Protein AF-A0A1L7AMQ3-F1 (afdb_monomer_lite)

pLDDT: mean 89.78, std 8.27, range [56.62, 97.81]

Secondary structure (DSSP, 8-state):
-HHHHHHHHHHHHHHHT--B-HHHHHHHHHHHTTB-TTT-PBP-----TT-SS-TTSEEEEESSTTS-B-TTSEEEEEHHHHHHHTTTHHHHHHHHHHHHHHHHH---

Structure (mmCIF, N/CA/C/O backbone):
data_AF-A0A1L7AMQ3-F1
#
_entry.id   AF-A0A1L7AMQ3-F1
#
loop_
_atom_site.group_PDB
_atom_site.id
_atom_site.type_symbol
_atom_site.label_atom_id
_atom_site.label_alt_id
_atom_site.label_comp_id
_atom_site.label_asym_id
_atom_site.label_entity_id
_atom_site.label_seq_id
_atom_site.pdbx_PDB_ins_code
_atom_site.Cartn_x
_atom_site.Cartn_y
_atom_site.Cartn_z
_atom_site.occupancy
_atom_site.B_iso_or_equiv
_atom_site.auth_seq_id
_atom_site.auth_comp_id
_atom_site.auth_asym_id
_atom_site.auth_atom_id
_atom_site.pdbx_PDB_model_num
ATOM 1 N N . MET A 1 1 ? 8.978 -7.876 10.284 1.00 59.41 1 MET A N 1
ATOM 2 C CA . MET A 1 1 ? 8.569 -6.933 9.217 1.00 59.41 1 MET A CA 1
ATOM 3 C C . MET A 1 1 ? 7.149 -6.396 9.375 1.00 59.41 1 MET A C 1
ATOM 5 O O . MET A 1 1 ? 6.974 -5.202 9.182 1.00 59.41 1 MET A O 1
ATOM 9 N N . MET A 1 2 ? 6.157 -7.201 9.774 1.00 58.91 2 MET A N 1
ATOM 10 C CA . MET A 1 2 ? 4.771 -6.720 9.901 1.00 58.91 2 MET A CA 1
ATOM 11 C C . MET A 1 2 ? 4.540 -5.728 11.058 1.00 58.91 2 MET A C 1
ATOM 13 O O . MET A 1 2 ? 3.878 -4.713 10.876 1.00 58.91 2 MET A O 1
ATOM 17 N N . GLY A 1 3 ? 5.185 -5.933 12.214 1.00 72.50 3 GLY A N 1
ATOM 18 C CA . GLY A 1 3 ? 5.062 -5.014 13.359 1.00 72.50 3 GLY A CA 1
ATOM 19 C C . GLY A 1 3 ? 5.527 -3.575 13.079 1.00 72.50 3 GLY A C 1
ATOM 20 O O . GLY A 1 3 ? 4.994 -2.630 13.652 1.00 72.50 3 GLY A O 1
ATOM 21 N N . ALA A 1 4 ? 6.467 -3.376 12.147 1.00 76.44 4 ALA A N 1
ATOM 22 C CA . ALA A 1 4 ? 6.909 -2.037 11.749 1.00 76.44 4 ALA A CA 1
ATOM 23 C C . ALA A 1 4 ? 5.843 -1.293 10.921 1.00 76.44 4 ALA A C 1
ATOM 25 O O . ALA A 1 4 ? 5.675 -0.084 11.079 1.00 76.44 4 ALA A O 1
ATOM 26 N N . ALA A 1 5 ? 5.102 -2.016 10.073 1.00 75.75 5 ALA A N 1
ATOM 27 C CA . ALA A 1 5 ? 3.995 -1.471 9.291 1.00 75.75 5 ALA A CA 1
ATOM 28 C C . ALA A 1 5 ? 2.866 -0.971 10.204 1.00 75.75 5 ALA A C 1
ATOM 30 O O . ALA A 1 5 ? 2.395 0.158 10.047 1.00 75.75 5 ALA A O 1
ATOM 31 N N . LEU A 1 6 ? 2.502 -1.792 11.195 1.00 80.94 6 LEU A N 1
ATOM 32 C CA . LEU A 1 6 ? 1.521 -1.464 12.226 1.00 80.94 6 LEU A CA 1
ATOM 33 C C . LEU A 1 6 ? 1.949 -0.231 13.034 1.00 80.94 6 LEU A C 1
ATOM 35 O O . LEU A 1 6 ? 1.186 0.724 13.157 1.00 80.94 6 LEU A O 1
ATOM 39 N N . PHE A 1 7 ? 3.190 -0.208 13.526 1.00 84.25 7 PHE A N 1
ATOM 40 C CA . PHE A 1 7 ? 3.706 0.917 14.307 1.00 84.25 7 PHE A CA 1
ATOM 41 C C . PHE A 1 7 ? 3.706 2.232 13.515 1.00 84.25 7 PHE A C 1
ATOM 43 O O . PHE A 1 7 ? 3.310 3.278 14.031 1.00 84.25 7 PHE A O 1
ATOM 50 N N . ALA A 1 8 ? 4.097 2.191 12.238 1.00 84.94 8 ALA A N 1
ATOM 51 C CA . ALA A 1 8 ? 4.072 3.369 11.380 1.00 84.94 8 ALA A CA 1
ATOM 52 C C . ALA A 1 8 ? 2.639 3.875 11.132 1.00 84.94 8 ALA A C 1
ATOM 54 O O . ALA A 1 8 ? 2.419 5.088 11.103 1.00 84.94 8 ALA A O 1
ATOM 55 N N . ALA A 1 9 ? 1.668 2.972 10.967 1.00 83.12 9 ALA A N 1
ATOM 56 C CA . ALA A 1 9 ? 0.255 3.321 10.841 1.00 83.12 9 ALA A CA 1
ATOM 57 C C . ALA A 1 9 ? -0.290 3.948 12.135 1.00 83.12 9 ALA A C 1
ATOM 59 O O . ALA A 1 9 ? -0.883 5.026 12.083 1.00 83.12 9 ALA A O 1
ATOM 60 N N . TYR A 1 10 ? 0.029 3.360 13.290 1.00 85.69 10 TYR A N 1
ATOM 61 C CA . TYR A 1 10 ? -0.329 3.886 14.609 1.00 85.69 10 TYR A CA 1
ATOM 62 C C . TYR A 1 10 ? 0.198 5.312 14.817 1.00 85.69 10 TYR A C 1
ATOM 64 O O . TYR A 1 10 ? -0.554 6.227 15.146 1.00 85.69 10 TYR A O 1
ATOM 72 N N . GLN A 1 11 ? 1.482 5.552 14.529 1.00 88.44 11 GLN A N 1
ATOM 73 C CA . GLN A 1 11 ? 2.072 6.891 14.624 1.00 88.44 11 GLN A CA 1
ATOM 74 C C . GLN A 1 11 ? 1.414 7.916 13.687 1.00 88.44 11 GLN A C 1
ATOM 76 O O . GLN A 1 11 ? 1.438 9.118 13.963 1.00 88.44 11 GLN A O 1
ATOM 81 N N . ARG A 1 12 ? 0.886 7.485 12.534 1.00 87.12 12 ARG A N 1
ATOM 82 C CA . ARG A 1 12 ? 0.135 8.367 11.627 1.00 87.12 12 ARG A CA 1
ATOM 83 C C . ARG A 1 12 ? -1.245 8.686 12.195 1.00 87.12 12 ARG A C 1
ATOM 85 O O . ARG A 1 12 ? -1.619 9.854 12.159 1.00 87.12 12 ARG A O 1
ATOM 92 N N . ALA A 1 13 ? -1.942 7.692 12.740 1.00 86.25 13 ALA A N 1
ATOM 93 C CA . ALA A 1 13 ? -3.247 7.876 13.366 1.00 86.25 13 ALA A CA 1
ATOM 94 C C . ALA A 1 13 ? -3.169 8.836 14.562 1.00 86.25 13 ALA A C 1
ATOM 96 O O . ALA A 1 13 ? -3.864 9.849 14.578 1.00 86.25 13 ALA A O 1
ATOM 97 N N . VAL A 1 14 ? -2.219 8.615 15.482 1.00 86.88 14 VAL A N 1
ATOM 98 C CA . VAL A 1 14 ? -1.992 9.490 16.649 1.00 86.88 14 VAL A CA 1
ATOM 99 C C . VAL A 1 14 ? -1.717 10.935 16.232 1.00 86.88 14 VAL A C 1
ATOM 101 O O . VAL A 1 14 ? -2.288 11.858 16.802 1.00 86.88 14 VAL A O 1
ATOM 104 N N . ARG A 1 15 ? -0.880 11.156 15.209 1.00 88.75 15 ARG A N 1
ATOM 105 C CA . ARG A 1 15 ? -0.575 12.512 14.716 1.00 88.75 15 ARG A CA 1
ATOM 106 C C . ARG A 1 15 ? -1.783 13.240 14.127 1.00 88.75 15 ARG A C 1
ATOM 108 O O . ARG A 1 15 ? -1.768 14.465 14.088 1.00 88.75 15 ARG A O 1
ATOM 115 N N . ARG A 1 16 ? -2.779 12.506 13.630 1.00 85.62 16 ARG A N 1
ATOM 116 C CA . ARG A 1 16 ? -3.989 13.057 13.000 1.00 85.62 16 ARG A CA 1
ATOM 117 C C . ARG A 1 16 ? -5.196 13.089 13.935 1.00 85.62 16 ARG A C 1
ATOM 119 O O . ARG A 1 16 ? -6.183 13.728 13.602 1.00 85.62 16 ARG A O 1
ATOM 126 N N . GLY A 1 17 ? -5.104 12.438 15.095 1.00 84.44 17 GLY A N 1
ATOM 127 C CA . GLY A 1 17 ? -6.246 12.232 15.983 1.00 84.44 17 GLY A CA 1
ATOM 128 C C . GLY A 1 17 ? -7.264 11.234 15.424 1.00 84.44 17 GLY A C 1
ATOM 129 O O . GLY A 1 17 ? -8.424 11.268 15.825 1.00 84.44 17 GLY A O 1
ATOM 130 N N . ASP A 1 18 ? -6.848 10.364 14.498 1.00 84.38 18 ASP A N 1
ATOM 131 C CA . ASP A 1 18 ? -7.725 9.346 13.921 1.00 84.38 18 ASP A CA 1
ATOM 132 C C . ASP A 1 18 ? -7.913 8.178 14.906 1.00 84.38 18 ASP A C 1
ATOM 134 O O . ASP A 1 18 ? -6.948 7.781 15.573 1.00 84.38 18 ASP A O 1
ATOM 138 N N . PRO A 1 19 ? -9.107 7.556 14.957 1.00 81.69 19 PRO A N 1
ATOM 139 C CA . PRO A 1 19 ? -9.282 6.261 15.600 1.00 81.69 19 PRO A CA 1
ATOM 140 C C . PRO A 1 19 ? -8.323 5.229 15.000 1.00 81.69 19 PRO A C 1
ATOM 142 O O . PRO A 1 19 ? -8.055 5.248 13.796 1.00 81.69 19 PRO A O 1
ATOM 145 N N . PHE A 1 20 ? -7.822 4.331 15.844 1.00 82.62 20 PHE A N 1
ATOM 146 C CA . PHE A 1 20 ? -6.926 3.257 15.437 1.00 82.62 20 PHE A 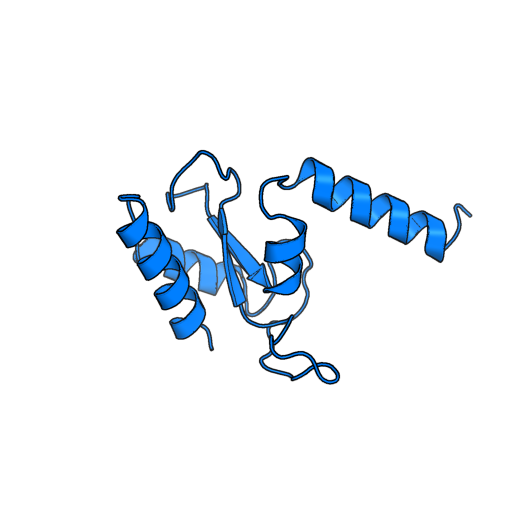CA 1
ATOM 147 C C . PHE A 1 20 ? -7.303 1.970 16.163 1.00 82.62 20 PHE A C 1
ATOM 149 O O . PHE A 1 20 ? -7.170 1.884 17.383 1.00 82.62 20 PHE A O 1
ATOM 156 N N . ASP A 1 21 ? -7.786 0.994 15.404 1.00 80.25 21 ASP A N 1
ATOM 157 C CA . ASP A 1 21 ? -8.193 -0.313 15.910 1.00 80.25 21 ASP A CA 1
ATOM 158 C C . ASP A 1 21 ? -7.088 -1.342 15.633 1.00 80.25 21 ASP A C 1
ATOM 160 O O . ASP A 1 21 ? -6.706 -1.557 14.481 1.00 80.25 21 ASP A O 1
ATOM 164 N N . LEU A 1 22 ? -6.544 -1.942 16.693 1.00 76.19 22 LEU A N 1
ATOM 165 C CA . LEU A 1 22 ? -5.483 -2.943 16.584 1.00 76.19 22 LEU A CA 1
ATOM 166 C C . LEU A 1 22 ? -6.009 -4.289 16.071 1.00 76.19 22 LEU A C 1
ATOM 168 O O . LEU A 1 22 ? -5.327 -4.923 15.267 1.00 76.19 22 LEU A O 1
ATOM 172 N N . GLU A 1 23 ? -7.214 -4.697 16.478 1.00 81.75 23 GLU A N 1
ATOM 173 C CA . GLU A 1 23 ? -7.788 -5.999 16.109 1.00 81.75 23 GLU A CA 1
ATOM 174 C C . GL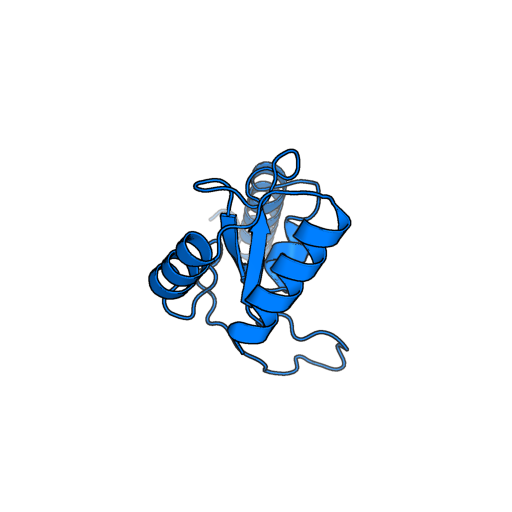U A 1 23 ? -8.078 -6.060 14.606 1.00 81.75 23 GLU A C 1
ATOM 176 O O . GLU A 1 23 ? -7.803 -7.059 13.939 1.00 81.75 23 GLU A O 1
ATOM 181 N N . GLU A 1 24 ? -8.564 -4.952 14.043 1.00 82.81 24 GLU A N 1
ATOM 182 C CA . GLU A 1 24 ? -8.806 -4.842 12.605 1.00 82.81 24 GLU A CA 1
ATOM 183 C C . GLU A 1 24 ? -7.501 -4.960 11.798 1.00 82.81 24 GLU A C 1
ATOM 185 O O . GLU A 1 24 ? -7.514 -5.507 10.696 1.00 82.81 24 GLU A O 1
ATOM 190 N N . ILE A 1 25 ? -6.363 -4.490 12.326 1.00 81.56 25 ILE A N 1
ATOM 191 C CA . ILE A 1 25 ? -5.078 -4.589 11.617 1.00 81.56 25 ILE A CA 1
ATOM 192 C C . ILE A 1 25 ? -4.513 -6.005 11.665 1.00 81.56 25 ILE A C 1
ATOM 194 O O . ILE A 1 25 ? -3.976 -6.457 10.653 1.00 81.56 25 ILE A O 1
ATOM 198 N N . ASP A 1 26 ? -4.654 -6.729 12.771 1.00 84.69 26 ASP A N 1
ATOM 199 C CA . ASP A 1 26 ? -4.233 -8.133 12.823 1.00 84.69 26 ASP A CA 1
ATOM 200 C C . ASP A 1 26 ? -5.039 -8.979 11.824 1.00 84.69 26 ASP A C 1
ATOM 202 O O . ASP A 1 26 ? -4.458 -9.701 11.009 1.00 84.69 26 ASP A O 1
ATOM 206 N N . ALA A 1 27 ? -6.359 -8.774 11.759 1.00 88.44 27 ALA A N 1
ATOM 207 C CA . ALA A 1 27 ? -7.204 -9.398 10.740 1.00 88.44 27 ALA A CA 1
ATOM 208 C C . ALA A 1 27 ? -6.783 -9.008 9.307 1.00 88.44 27 ALA A C 1
ATOM 210 O O . ALA A 1 27 ? -6.815 -9.826 8.382 1.00 88.44 27 ALA A O 1
ATOM 211 N N . LEU A 1 28 ? -6.355 -7.757 9.105 1.00 89.75 28 LEU A N 1
ATOM 212 C CA . LEU A 1 28 ? -5.836 -7.265 7.828 1.00 89.75 28 LEU A CA 1
ATOM 213 C C . LEU A 1 28 ? -4.562 -8.003 7.403 1.00 89.75 28 LEU A C 1
ATOM 215 O O . LEU A 1 28 ? -4.404 -8.347 6.231 1.00 89.75 28 LEU A O 1
ATOM 219 N N . VAL A 1 29 ? -3.655 -8.209 8.358 1.00 89.88 29 VAL A N 1
ATOM 220 C CA . VAL A 1 29 ? -2.376 -8.897 8.180 1.00 89.88 29 VAL A CA 1
ATOM 221 C C . VAL A 1 29 ? -2.602 -10.355 7.812 1.00 89.88 29 VAL A C 1
ATOM 223 O O . VAL A 1 29 ? -1.997 -10.827 6.848 1.00 89.88 29 VAL A O 1
ATOM 226 N N . GLU A 1 30 ? -3.490 -11.043 8.529 1.00 91.50 30 GLU A N 1
ATOM 227 C CA . GLU A 1 30 ? -3.867 -12.426 8.231 1.00 91.50 30 GLU A CA 1
ATOM 228 C C . GLU A 1 30 ? -4.476 -12.538 6.833 1.00 91.50 30 GLU A C 1
ATOM 230 O O . GLU A 1 30 ? -4.019 -13.332 6.012 1.00 91.50 30 GLU A O 1
ATOM 235 N N . LYS A 1 31 ? -5.444 -11.670 6.510 1.00 92.94 31 LYS A N 1
ATOM 236 C CA . LYS A 1 31 ? -6.094 -11.641 5.192 1.00 92.94 31 LYS A CA 1
ATOM 237 C C . LYS A 1 31 ? -5.116 -11.364 4.049 1.00 92.94 31 LYS A C 1
ATOM 239 O O . LYS A 1 31 ? -5.365 -11.774 2.917 1.00 92.94 31 LYS A O 1
ATOM 244 N N . ALA A 1 32 ? -4.055 -10.604 4.300 1.00 94.75 32 ALA A N 1
ATOM 245 C CA . ALA A 1 32 ? -3.067 -10.278 3.282 1.00 94.75 32 ALA A CA 1
ATOM 246 C C . ALA A 1 32 ? -2.173 -11.470 2.907 1.00 94.75 32 ALA A C 1
ATOM 248 O O . ALA A 1 32 ? -1.591 -11.442 1.827 1.00 94.75 32 ALA A O 1
ATOM 249 N N . ASP A 1 33 ? -2.043 -12.484 3.772 1.00 95.81 33 ASP A N 1
ATOM 250 C CA . ASP A 1 33 ? -1.258 -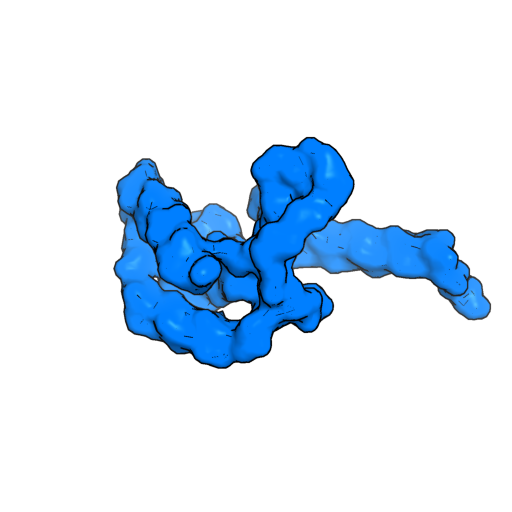13.706 3.530 1.00 95.81 33 ASP A CA 1
ATOM 251 C C . ASP A 1 33 ? 0.137 -13.424 2.933 1.00 95.81 33 ASP A C 1
ATOM 253 O O . ASP A 1 33 ? 0.562 -13.948 1.901 1.00 95.81 33 ASP A O 1
ATOM 257 N N . GLY A 1 34 ? 0.840 -12.462 3.539 1.00 95.62 34 GLY A N 1
ATOM 258 C CA . GLY A 1 34 ? 2.180 -12.070 3.101 1.00 95.62 34 GLY A CA 1
ATOM 259 C C . GLY A 1 34 ? 2.242 -11.365 1.738 1.00 95.62 34 GLY A C 1
ATOM 260 O O . GLY A 1 34 ? 3.337 -11.224 1.188 1.00 95.62 34 GLY A O 1
ATOM 261 N N . ARG A 1 35 ? 1.116 -10.904 1.184 1.00 97.81 35 ARG A N 1
ATOM 262 C CA . ARG A 1 35 ? 1.026 -10.269 -0.138 1.00 97.81 35 ARG A CA 1
ATOM 263 C C . ARG A 1 35 ? 0.307 -8.929 -0.097 1.00 97.81 35 ARG A C 1
ATOM 265 O O . ARG A 1 35 ? -0.628 -8.695 0.661 1.00 97.81 35 ARG A O 1
ATOM 272 N N . CYS A 1 36 ? 0.732 -8.036 -0.981 1.00 97.62 36 CYS A N 1
ATOM 273 C CA . CYS A 1 36 ? 0.083 -6.757 -1.201 1.00 97.62 36 CYS A CA 1
ATOM 274 C C . CYS A 1 36 ? -1.354 -6.967 -1.699 1.00 97.62 36 CYS A C 1
ATOM 276 O O . CYS A 1 36 ? -1.555 -7.545 -2.763 1.00 97.62 36 CYS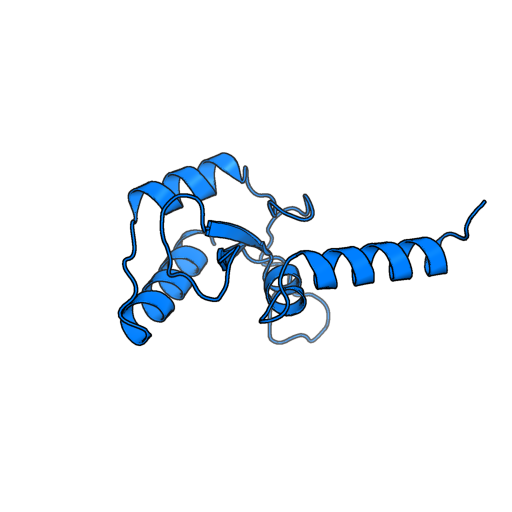 A O 1
ATOM 278 N N . GLN A 1 37 ? -2.346 -6.441 -0.979 1.00 96.81 37 GLN A N 1
ATOM 279 C CA . GLN A 1 37 ? -3.761 -6.695 -1.276 1.00 96.81 37 GLN A CA 1
ATOM 280 C C . GLN A 1 37 ? -4.256 -6.066 -2.588 1.00 96.81 37 GLN A C 1
ATOM 282 O O . GLN A 1 37 ? -5.283 -6.497 -3.099 1.00 96.81 37 GLN A O 1
ATOM 287 N N . ILE A 1 38 ? -3.542 -5.076 -3.143 1.00 96.50 38 ILE A N 1
ATOM 288 C CA . ILE A 1 38 ? -3.898 -4.461 -4.433 1.00 96.50 38 ILE A CA 1
ATOM 289 C C . ILE A 1 38 ? -3.139 -5.077 -5.620 1.00 96.50 38 ILE A C 1
ATOM 291 O O . ILE A 1 38 ? -3.697 -5.187 -6.702 1.00 96.50 38 ILE A O 1
ATOM 295 N N . THR A 1 39 ? -1.889 -5.524 -5.440 1.00 97.06 39 THR A N 1
ATOM 296 C CA . THR A 1 39 ? -1.053 -6.021 -6.558 1.00 97.06 39 THR A CA 1
ATOM 297 C C . THR A 1 39 ? -0.775 -7.525 -6.537 1.00 97.06 39 THR A C 1
ATOM 299 O O . THR A 1 39 ? -0.289 -8.068 -7.524 1.00 97.06 39 THR A O 1
ATOM 302 N N . GLY A 1 40 ? -0.995 -8.207 -5.411 1.00 97.62 40 GLY A N 1
ATOM 303 C CA . GLY A 1 40 ? -0.607 -9.607 -5.196 1.00 97.62 40 GLY A CA 1
ATOM 304 C C . GLY A 1 40 ? 0.899 -9.846 -4.998 1.00 97.62 40 GLY A C 1
ATOM 305 O O . GLY A 1 40 ? 1.312 -10.988 -4.757 1.00 97.62 40 GLY A O 1
ATOM 306 N N . ILE A 1 41 ? 1.729 -8.797 -5.073 1.00 97.56 41 ILE A N 1
ATOM 307 C CA . ILE A 1 41 ? 3.187 -8.885 -4.904 1.00 97.56 41 ILE A CA 1
ATOM 308 C C . ILE A 1 41 ? 3.519 -9.356 -3.477 1.00 97.56 41 ILE A C 1
ATOM 310 O O . ILE A 1 41 ? 3.002 -8.766 -2.523 1.00 97.56 41 ILE A O 1
ATOM 314 N N . PRO A 1 42 ? 4.383 -10.376 -3.300 1.00 97.75 42 PRO A N 1
ATOM 315 C CA . PRO A 1 42 ? 4.855 -10.789 -1.983 1.00 97.75 42 PRO A CA 1
ATOM 316 C C . PRO A 1 42 ? 5.567 -9.657 -1.249 1.00 97.75 42 PRO A C 1
ATOM 318 O O . PRO A 1 42 ? 6.386 -8.940 -1.829 1.00 97.75 42 PRO A O 1
ATOM 321 N N . PHE A 1 43 ? 5.299 -9.526 0.044 1.00 96.81 43 PHE A N 1
ATOM 322 C CA . PHE A 1 43 ? 6.050 -8.602 0.876 1.00 96.81 43 PHE A CA 1
ATOM 323 C C . PHE A 1 43 ? 7.498 -9.059 1.035 1.00 96.81 43 PHE A C 1
ATOM 325 O O . PHE A 1 43 ? 7.791 -10.247 1.168 1.00 96.81 43 PHE A O 1
ATOM 332 N N . SER A 1 44 ? 8.414 -8.096 1.047 1.00 94.44 44 SER A N 1
ATOM 333 C CA . SER A 1 44 ? 9.843 -8.351 1.198 1.00 94.44 44 SER A CA 1
ATOM 334 C C . SER A 1 44 ? 10.559 -7.116 1.740 1.00 94.44 44 SER A C 1
ATOM 336 O O . SER A 1 44 ? 10.219 -5.985 1.396 1.00 94.44 44 SER A O 1
ATOM 338 N N . ASP A 1 45 ? 11.588 -7.323 2.557 1.00 93.19 45 ASP A N 1
ATOM 339 C CA . ASP A 1 45 ? 12.560 -6.292 2.910 1.00 93.19 45 ASP A CA 1
ATOM 340 C C . ASP A 1 45 ? 13.698 -6.213 1.892 1.00 93.19 45 ASP A C 1
ATOM 342 O O . ASP A 1 45 ? 14.643 -5.474 2.129 1.00 93.19 45 ASP A O 1
ATOM 346 N N . ALA A 1 46 ? 13.659 -6.900 0.753 1.00 92.81 46 ALA A N 1
ATOM 347 C CA . ALA A 1 46 ? 14.731 -6.797 -0.229 1.00 92.81 46 ALA A CA 1
ATOM 348 C C . ALA A 1 46 ? 15.021 -5.330 -0.604 1.00 92.81 46 ALA A C 1
ATOM 350 O O . ALA A 1 46 ? 14.120 -4.535 -0.899 1.00 92.81 46 ALA A O 1
ATOM 351 N N . VAL A 1 47 ? 16.306 -4.974 -0.579 1.00 92.62 47 VAL A N 1
ATOM 352 C CA . VAL A 1 47 ? 16.786 -3.701 -1.119 1.00 92.62 47 VAL A CA 1
ATOM 353 C C . VAL A 1 47 ? 16.748 -3.809 -2.640 1.00 92.62 47 VAL A C 1
ATOM 355 O O . VAL A 1 47 ? 17.199 -4.804 -3.205 1.00 92.62 47 VAL A O 1
ATOM 358 N N . VAL A 1 48 ? 16.189 -2.798 -3.301 1.00 92.94 48 VAL A N 1
ATOM 359 C CA . VAL A 1 48 ? 16.115 -2.730 -4.763 1.00 92.94 48 VAL A CA 1
ATOM 360 C C . VAL A 1 48 ? 16.987 -1.573 -5.228 1.00 92.94 48 VAL A C 1
ATOM 362 O O . VAL A 1 48 ? 16.715 -0.422 -4.891 1.00 92.94 48 VAL A O 1
ATOM 365 N N . GLY A 1 49 ? 18.037 -1.883 -5.992 1.00 91.38 49 GLY A N 1
ATOM 366 C CA . GLY A 1 49 ? 19.018 -0.894 -6.443 1.00 91.38 49 GLY A CA 1
ATOM 367 C C . GLY A 1 49 ? 19.649 -0.122 -5.279 1.00 91.38 49 GLY A C 1
ATOM 368 O O . GLY A 1 49 ? 19.858 -0.664 -4.197 1.00 91.38 49 GLY A O 1
ATOM 369 N N . GLU A 1 50 ? 19.916 1.164 -5.498 1.00 91.25 50 GLU A N 1
ATOM 370 C CA . GLU A 1 50 ? 20.470 2.082 -4.489 1.00 91.25 50 GLU A CA 1
ATOM 371 C C . GLU A 1 50 ? 19.373 2.854 -3.724 1.00 91.25 50 GLU A C 1
ATOM 373 O O . GLU A 1 50 ? 19.617 3.899 -3.116 1.00 91.25 50 GLU A O 1
ATOM 378 N N . CYS A 1 51 ? 18.125 2.372 -3.756 1.00 86.12 51 CYS A N 1
ATOM 379 C CA . CYS A 1 51 ? 17.007 3.063 -3.127 1.00 86.12 51 CYS A CA 1
ATOM 380 C C . CYS A 1 51 ? 17.105 3.027 -1.594 1.00 86.12 51 CYS A C 1
ATOM 382 O O . CYS A 1 51 ? 17.265 1.976 -0.973 1.00 86.12 51 CYS A O 1
ATOM 384 N N . ARG A 1 52 ? 16.914 4.194 -0.961 1.00 86.44 52 ARG A N 1
ATOM 385 C CA . ARG A 1 52 ? 16.866 4.325 0.509 1.00 86.44 52 ARG A CA 1
ATOM 386 C C . ARG A 1 52 ? 15.651 3.634 1.132 1.00 86.44 52 ARG A C 1
ATOM 388 O O . ARG A 1 52 ? 15.673 3.307 2.316 1.00 86.44 52 ARG A O 1
ATOM 395 N N . THR A 1 53 ? 14.583 3.460 0.360 1.00 89.44 53 THR A N 1
ATOM 396 C CA . THR A 1 53 ? 13.344 2.806 0.782 1.00 89.44 53 THR A CA 1
ATOM 397 C C . THR A 1 53 ? 13.239 1.423 0.150 1.00 89.44 53 THR A C 1
ATOM 399 O O . THR A 1 53 ? 13.640 1.206 -0.992 1.00 89.44 53 THR A O 1
ATOM 402 N N . ARG A 1 54 ? 12.684 0.471 0.905 1.00 94.19 54 ARG A N 1
ATOM 403 C CA . ARG A 1 54 ? 12.428 -0.895 0.435 1.00 94.19 54 ARG A CA 1
ATOM 404 C C . ARG A 1 54 ? 11.022 -0.914 -0.178 1.00 94.19 54 ARG A C 1
ATOM 406 O O . ARG A 1 54 ? 10.068 -0.673 0.557 1.00 94.19 54 ARG A O 1
ATOM 413 N N . PRO A 1 55 ? 10.851 -1.135 -1.491 1.00 96.31 55 PRO A N 1
ATOM 414 C CA . PRO A 1 55 ? 9.555 -0.942 -2.152 1.00 96.31 55 PRO A CA 1
ATOM 415 C C . PRO A 1 55 ? 8.507 -1.991 -1.762 1.00 96.31 55 PRO A C 1
ATOM 417 O O . PRO A 1 55 ? 7.310 -1.715 -1.817 1.00 96.31 55 PRO A O 1
ATOM 420 N N . TRP A 1 56 ? 8.951 -3.179 -1.348 1.00 96.50 56 TRP A N 1
ATOM 421 C CA . TRP A 1 56 ? 8.089 -4.336 -1.104 1.00 96.50 56 TRP A CA 1
ATOM 422 C C . TRP A 1 56 ? 7.722 -4.544 0.367 1.00 96.50 56 TRP A C 1
ATOM 424 O O . TRP A 1 56 ? 7.036 -5.511 0.687 1.00 96.50 56 TRP A O 1
ATOM 434 N N . VAL A 1 57 ? 8.143 -3.657 1.273 1.00 95.25 57 VAL A N 1
ATOM 435 C CA . VAL A 1 57 ? 7.766 -3.781 2.688 1.00 95.25 57 VAL A CA 1
ATOM 436 C C . VAL A 1 57 ? 6.274 -3.495 2.864 1.00 95.25 57 VAL A C 1
ATOM 438 O O . VAL A 1 57 ? 5.738 -2.638 2.153 1.00 95.25 57 VAL A O 1
ATOM 441 N N . PRO A 1 58 ? 5.597 -4.183 3.797 1.00 95.75 58 PRO A N 1
ATOM 442 C CA . PRO A 1 58 ? 4.185 -3.948 4.056 1.00 95.75 58 PRO A CA 1
ATOM 443 C C .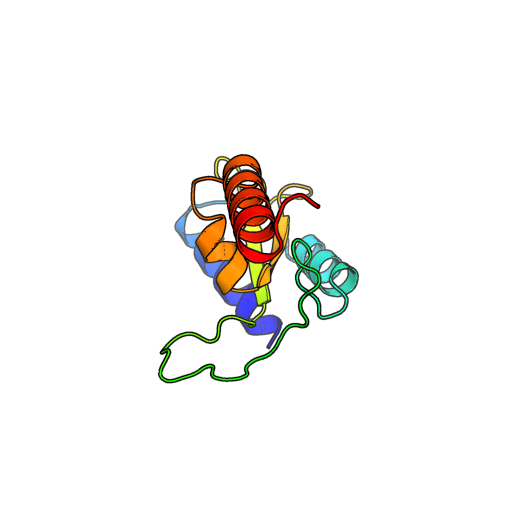 PRO A 1 58 ? 3.959 -2.568 4.688 1.00 95.75 58 PRO A C 1
ATOM 445 O O . PRO A 1 58 ? 4.775 -2.079 5.470 1.00 95.75 58 PRO A O 1
ATOM 448 N N . THR A 1 59 ? 2.824 -1.950 4.375 1.00 94.75 59 THR A N 1
ATOM 449 C CA . THR A 1 59 ? 2.305 -0.733 5.009 1.00 94.75 59 THR A CA 1
ATOM 450 C C . THR A 1 59 ? 0.779 -0.744 4.985 1.00 94.75 59 THR A C 1
ATOM 452 O O . THR A 1 59 ? 0.170 -1.286 4.064 1.00 94.75 59 THR A O 1
ATOM 455 N N . VAL A 1 60 ? 0.160 -0.128 5.993 1.00 93.44 60 VAL A N 1
ATOM 456 C CA . VAL A 1 60 ? -1.289 0.103 6.016 1.00 93.44 60 VAL A CA 1
ATOM 457 C C . VAL A 1 60 ? -1.610 1.347 5.193 1.00 93.44 60 VAL A C 1
ATOM 459 O O . VAL A 1 60 ? -1.112 2.438 5.501 1.00 93.44 60 VAL A O 1
ATOM 462 N N . ASP A 1 61 ? -2.434 1.147 4.173 1.00 93.62 61 ASP A N 1
ATOM 463 C CA . ASP A 1 61 ? -3.036 2.161 3.311 1.00 93.62 61 ASP A CA 1
ATOM 464 C C . ASP A 1 61 ? -4.494 2.413 3.723 1.00 93.62 61 ASP A C 1
ATOM 466 O O . ASP A 1 61 ? -5.167 1.514 4.241 1.00 9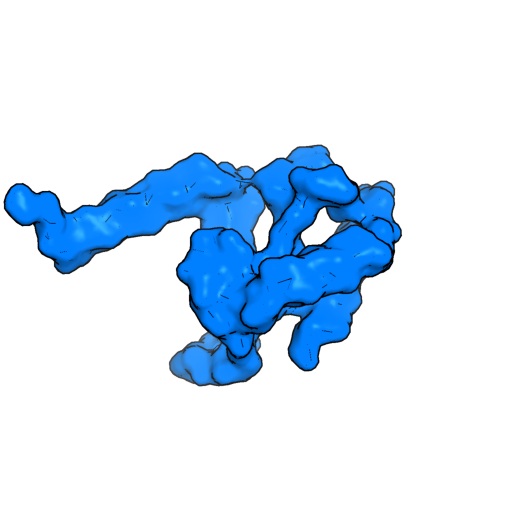3.62 61 ASP A O 1
ATOM 470 N N . ARG A 1 62 ? -4.973 3.640 3.493 1.00 91.44 62 ARG A N 1
ATOM 471 C CA . ARG A 1 62 ? -6.370 4.029 3.713 1.00 91.44 62 ARG A CA 1
ATOM 472 C C . ARG A 1 62 ? -7.060 4.094 2.358 1.00 91.44 62 ARG A C 1
ATOM 474 O O . ARG A 1 62 ? -6.673 4.916 1.539 1.00 91.44 62 ARG A O 1
ATOM 481 N N . ILE A 1 63 ? -8.082 3.265 2.156 1.00 92.38 63 ILE A N 1
ATOM 482 C CA . ILE A 1 63 ? -8.802 3.163 0.873 1.00 92.38 63 ILE A CA 1
ATOM 483 C C . ILE A 1 63 ? -9.374 4.530 0.474 1.00 92.38 63 ILE A C 1
ATOM 485 O O . ILE A 1 63 ? -9.223 4.976 -0.657 1.00 92.38 63 ILE A O 1
ATOM 489 N N . ASP A 1 64 ? -9.992 5.212 1.434 1.00 88.88 64 ASP A N 1
ATOM 490 C CA . ASP A 1 64 ? -10.413 6.600 1.332 1.00 88.88 64 ASP A CA 1
ATOM 491 C C . ASP A 1 64 ? -9.528 7.452 2.248 1.00 88.88 64 ASP A C 1
ATOM 493 O O . ASP A 1 64 ? -9.595 7.372 3.483 1.00 88.88 64 ASP A O 1
ATOM 497 N N . ALA A 1 65 ? -8.683 8.280 1.633 1.00 86.12 65 ALA A N 1
ATOM 498 C CA . ALA A 1 65 ? -7.739 9.141 2.334 1.00 86.12 65 ALA A CA 1
ATOM 499 C C . ALA A 1 65 ? -8.415 10.230 3.190 1.00 86.12 65 ALA A C 1
ATOM 501 O O . ALA A 1 65 ? -7.754 10.767 4.091 1.00 86.12 65 ALA A O 1
ATOM 502 N N . THR A 1 66 ? -9.699 10.532 2.941 1.00 85.94 66 THR A N 1
ATOM 503 C CA . THR A 1 66 ? -10.508 11.483 3.725 1.00 85.94 66 THR A CA 1
ATOM 504 C C . THR A 1 66 ? -11.014 10.887 5.041 1.00 85.94 66 THR A C 1
ATOM 506 O O . THR A 1 66 ? -11.436 11.622 5.932 1.00 85.94 66 THR A O 1
ATOM 509 N N . LYS A 1 67 ? -10.929 9.560 5.196 1.00 86.38 67 LYS A N 1
ATOM 510 C CA . LYS A 1 67 ? -11.318 8.822 6.402 1.00 86.38 67 LYS A CA 1
ATOM 511 C C . LYS A 1 67 ? -10.087 8.381 7.207 1.00 86.38 67 LYS A C 1
ATOM 513 O O . LYS A 1 67 ? -8.961 8.340 6.704 1.00 86.38 67 LYS A O 1
ATOM 518 N N . GLY A 1 68 ? -10.302 8.053 8.479 1.00 84.56 68 GLY A N 1
ATOM 519 C CA . GLY A 1 68 ? -9.266 7.543 9.385 1.00 84.56 68 GLY A CA 1
ATOM 520 C C . GLY A 1 68 ? -8.934 6.057 9.178 1.00 84.56 68 GLY A C 1
ATOM 521 O O . GLY A 1 68 ? -9.382 5.422 8.219 1.00 84.56 68 GLY A O 1
ATOM 522 N N . TYR A 1 69 ? -8.165 5.490 10.111 1.00 87.00 69 TYR A N 1
ATOM 523 C CA . TYR A 1 69 ? -7.821 4.061 10.175 1.00 87.00 69 TYR A CA 1
ATOM 524 C C . TYR A 1 69 ? -8.963 3.261 10.816 1.00 87.00 69 TYR A C 1
ATOM 526 O O . TYR A 1 69 ? -8.871 2.791 11.946 1.00 87.00 69 TYR A O 1
ATOM 534 N N . VAL A 1 70 ? -10.079 3.161 10.094 1.00 86.44 70 VAL A N 1
ATOM 535 C CA . VAL A 1 70 ? -11.313 2.521 10.570 1.00 86.44 70 VAL A CA 1
ATOM 536 C C . VAL A 1 70 ? -11.620 1.242 9.800 1.00 86.44 70 VAL A C 1
ATOM 538 O O . VAL A 1 70 ? -11.182 1.066 8.658 1.00 86.44 70 VAL A O 1
ATOM 541 N N . LYS A 1 71 ? -12.418 0.366 10.418 1.00 87.00 71 LYS A N 1
ATOM 542 C CA . LYS A 1 71 ? -12.918 -0.868 9.807 1.00 87.00 71 LYS A CA 1
ATOM 543 C C . LYS A 1 71 ? -13.511 -0.615 8.423 1.00 87.00 71 LYS A C 1
ATOM 545 O O . LYS A 1 71 ? -14.321 0.292 8.235 1.00 87.00 71 LYS A O 1
ATOM 550 N N . GLY A 1 72 ? -13.083 -1.417 7.451 1.00 89.50 72 GLY A N 1
ATOM 551 C CA . GLY A 1 72 ? -13.500 -1.287 6.052 1.00 89.50 72 GLY A CA 1
ATOM 552 C C . GLY A 1 72 ? -12.845 -0.143 5.263 1.00 89.50 72 GLY A C 1
ATOM 553 O O . GLY A 1 72 ? -13.097 -0.041 4.067 1.00 89.50 72 GLY A O 1
ATOM 554 N N . ASN A 1 73 ? -11.990 0.683 5.880 1.00 91.81 73 ASN A N 1
ATOM 555 C CA . ASN A 1 73 ? -11.226 1.736 5.197 1.00 91.81 73 ASN A CA 1
ATOM 556 C C . ASN A 1 73 ? -9.715 1.457 5.140 1.00 91.81 73 ASN A C 1
ATOM 558 O O . ASN A 1 73 ? -8.932 2.345 4.817 1.00 91.81 73 ASN A O 1
ATOM 562 N N . MET A 1 74 ? -9.275 0.248 5.475 1.00 91.75 74 MET A N 1
ATOM 563 C CA . MET A 1 74 ? -7.857 -0.106 5.515 1.00 91.75 74 MET A CA 1
ATOM 564 C C . MET A 1 74 ? -7.553 -1.278 4.592 1.00 91.75 74 MET A C 1
ATOM 566 O O . MET A 1 74 ? -8.390 -2.155 4.383 1.00 91.75 74 MET A O 1
ATOM 570 N N . ARG A 1 75 ? -6.327 -1.301 4.070 1.00 94.31 75 ARG A N 1
ATOM 571 C CA . ARG A 1 75 ? -5.736 -2.452 3.378 1.00 94.31 75 ARG A CA 1
ATOM 572 C C . ARG A 1 75 ? -4.224 -2.480 3.554 1.00 94.31 75 ARG A C 1
ATOM 574 O O . ARG A 1 75 ? -3.586 -1.448 3.755 1.00 94.31 75 ARG A O 1
ATOM 581 N N . LEU A 1 76 ? -3.650 -3.673 3.496 1.00 95.88 76 LEU A N 1
ATOM 582 C CA . LEU A 1 76 ? -2.217 -3.887 3.580 1.00 95.88 76 LEU A CA 1
ATOM 583 C C . LEU A 1 76 ? -1.627 -3.927 2.171 1.00 95.88 76 LEU A C 1
ATOM 585 O O . LEU A 1 76 ? -1.927 -4.812 1.366 1.00 95.88 76 LEU A O 1
ATOM 589 N N . VAL A 1 77 ? -0.764 -2.967 1.863 1.00 97.12 77 VAL A N 1
ATOM 590 C CA . VAL A 1 77 ? -0.122 -2.834 0.551 1.00 97.12 77 VAL A CA 1
ATOM 591 C C . VAL A 1 77 ? 1.391 -2.743 0.696 1.00 97.12 77 VAL A C 1
ATOM 593 O O . VAL A 1 77 ? 1.909 -2.572 1.797 1.00 97.12 77 VAL A O 1
ATOM 596 N N . CYS A 1 78 ? 2.131 -2.896 -0.402 1.00 96.94 78 CYS A N 1
ATOM 597 C CA . CYS A 1 78 ? 3.567 -2.641 -0.381 1.00 96.94 78 CYS A CA 1
ATOM 598 C C . CYS A 1 78 ? 3.843 -1.131 -0.429 1.00 96.94 78 CYS A C 1
ATOM 600 O O . CYS A 1 78 ? 3.037 -0.361 -0.955 1.00 96.94 78 CYS A O 1
ATOM 602 N N . TRP A 1 79 ? 4.989 -0.700 0.101 1.00 95.94 79 TRP A N 1
ATOM 603 C CA . TRP A 1 79 ? 5.368 0.716 0.139 1.00 95.94 79 TRP A CA 1
ATOM 604 C C . TRP A 1 79 ? 5.299 1.399 -1.236 1.00 95.94 79 TRP A C 1
ATOM 606 O O . TRP A 1 79 ? 4.786 2.511 -1.341 1.00 95.94 79 TRP A O 1
ATOM 616 N N . ALA A 1 80 ? 5.742 0.721 -2.298 1.00 96.69 80 ALA A N 1
ATOM 617 C CA . ALA A 1 80 ? 5.653 1.242 -3.661 1.00 96.69 80 ALA A CA 1
ATOM 618 C C . ALA A 1 80 ? 4.203 1.484 -4.115 1.00 96.69 80 ALA A C 1
ATOM 620 O O . ALA A 1 80 ? 3.916 2.528 -4.697 1.00 96.69 80 ALA A O 1
ATOM 621 N N . ALA A 1 81 ? 3.280 0.564 -3.813 1.00 97.31 81 ALA A N 1
ATOM 622 C CA . ALA A 1 81 ? 1.864 0.745 -4.132 1.00 97.31 81 ALA A CA 1
ATOM 623 C C . ALA A 1 81 ? 1.248 1.895 -3.323 1.00 97.31 81 ALA A C 1
ATOM 625 O O . ALA A 1 81 ? 0.553 2.729 -3.890 1.00 97.31 81 ALA A O 1
ATOM 626 N N . ASN A 1 82 ? 1.562 2.001 -2.027 1.00 96.25 82 ASN A N 1
ATOM 627 C CA . ASN A 1 82 ? 1.090 3.101 -1.178 1.00 96.25 82 ASN A CA 1
ATOM 628 C C . ASN A 1 82 ? 1.529 4.480 -1.699 1.00 96.25 82 ASN A C 1
ATOM 630 O O . ASN A 1 82 ? 0.775 5.442 -1.608 1.00 96.25 82 ASN A O 1
ATOM 634 N N . LEU A 1 83 ? 2.744 4.585 -2.248 1.00 95.25 83 LEU A N 1
ATOM 635 C CA . LEU A 1 83 ? 3.227 5.815 -2.882 1.00 95.25 83 LEU A CA 1
ATOM 636 C C . LEU A 1 83 ? 2.488 6.151 -4.181 1.00 95.25 83 LEU A C 1
ATOM 638 O O . LEU A 1 83 ? 2.275 7.324 -4.460 1.00 95.25 83 LEU A O 1
ATOM 642 N N . ALA A 1 84 ? 2.124 5.145 -4.976 1.00 95.88 84 ALA A N 1
ATOM 643 C CA . ALA A 1 84 ? 1.370 5.352 -6.210 1.00 95.88 84 ALA A CA 1
ATOM 644 C C . ALA A 1 84 ? -0.099 5.722 -5.943 1.00 95.88 84 ALA A C 1
ATOM 646 O O . ALA A 1 84 ? -0.686 6.477 -6.711 1.00 95.88 84 ALA A O 1
ATOM 647 N N . LEU A 1 85 ? -0.671 5.202 -4.854 1.00 95.50 85 LEU A N 1
ATOM 648 C CA . LEU A 1 85 ? -2.011 5.546 -4.385 1.00 95.50 85 LEU A CA 1
ATOM 649 C C . LEU A 1 85 ? -2.051 6.961 -3.800 1.00 95.50 85 LEU A C 1
ATOM 651 O O . LEU A 1 85 ? -2.862 7.771 -4.240 1.00 95.50 85 LEU A O 1
ATOM 655 N N . ALA A 1 86 ? -1.159 7.256 -2.845 1.00 89.81 86 ALA A N 1
ATOM 656 C CA . ALA A 1 86 ? -1.023 8.548 -2.166 1.00 89.81 86 ALA A CA 1
ATOM 657 C C . ALA A 1 86 ? -2.375 9.261 -1.930 1.00 89.81 86 ALA A C 1
ATOM 659 O O . ALA A 1 86 ? -3.265 8.692 -1.302 1.00 89.81 86 ALA A O 1
ATOM 660 N N . ASP A 1 87 ? -2.527 10.493 -2.424 1.00 87.62 87 ASP A N 1
ATOM 661 C CA . ASP A 1 87 ? -3.758 11.285 -2.297 1.00 87.62 87 ASP A CA 1
ATOM 662 C C . ASP A 1 87 ? -4.759 11.033 -3.441 1.00 87.62 87 ASP A C 1
ATOM 664 O O . ASP A 1 87 ? -5.854 11.590 -3.438 1.00 87.62 87 ASP A O 1
ATOM 668 N N . TRP A 1 88 ? -4.393 10.221 -4.435 1.00 91.69 88 TRP A N 1
ATOM 669 C CA . TRP A 1 88 ? -5.189 10.006 -5.645 1.00 91.69 88 TRP A CA 1
ATOM 670 C C . TRP A 1 88 ? -6.103 8.778 -5.575 1.00 91.69 88 TRP A C 1
ATOM 672 O O . TRP A 1 88 ? -7.143 8.751 -6.228 1.00 91.69 88 TRP A O 1
ATOM 682 N N . GLY A 1 89 ? -5.729 7.770 -4.785 1.00 93.19 89 GLY A N 1
ATOM 683 C CA . GLY A 1 89 ? -6.522 6.560 -4.578 1.00 93.19 89 GLY A CA 1
ATOM 684 C C . GLY A 1 89 ? -6.595 5.623 -5.792 1.00 93.19 89 GLY A C 1
ATOM 685 O O . GLY A 1 89 ? -5.806 5.701 -6.738 1.00 93.19 89 GLY A O 1
ATOM 686 N N . ASP A 1 90 ? -7.544 4.687 -5.729 1.00 95.19 90 ASP A N 1
ATOM 687 C CA . ASP A 1 90 ? -7.646 3.537 -6.636 1.00 95.19 90 ASP A CA 1
ATOM 688 C C . ASP A 1 90 ? -7.872 3.920 -8.101 1.00 95.19 90 ASP A C 1
ATOM 690 O O . ASP A 1 90 ? -7.281 3.303 -8.983 1.00 95.19 90 ASP A O 1
ATOM 694 N N . GLU A 1 91 ? -8.703 4.928 -8.372 1.00 95.19 91 GLU A N 1
ATOM 695 C CA . GLU A 1 91 ? -9.067 5.315 -9.742 1.00 95.19 91 GLU A CA 1
ATOM 696 C C . GLU A 1 91 ? -7.833 5.713 -10.560 1.00 95.19 91 GLU A C 1
ATOM 698 O O . GLU A 1 91 ? -7.602 5.206 -11.662 1.00 95.19 91 GLU A O 1
ATOM 703 N N . VAL A 1 92 ? -6.990 6.576 -9.990 1.00 96.06 92 VAL A N 1
ATOM 704 C CA . VAL A 1 92 ? -5.760 7.030 -10.645 1.00 96.06 92 VAL A CA 1
ATOM 705 C C . VAL A 1 92 ? -4.733 5.906 -10.711 1.00 96.06 92 VAL A C 1
ATOM 707 O O . VAL A 1 92 ? -4.092 5.730 -11.749 1.00 96.06 92 VAL A O 1
ATOM 710 N N . PHE A 1 93 ? -4.600 5.113 -9.643 1.00 96.38 93 PHE A N 1
ATOM 711 C CA . PHE A 1 93 ? -3.681 3.977 -9.619 1.00 96.38 93 PHE A CA 1
ATOM 712 C C . PHE A 1 93 ? -3.981 2.980 -10.745 1.00 96.38 93 PHE A C 1
ATOM 714 O O . PHE A 1 93 ? -3.084 2.638 -11.517 1.00 96.38 93 PHE A O 1
ATOM 721 N N . TRP A 1 94 ? -5.235 2.546 -10.883 1.00 96.81 94 TRP A N 1
ATOM 722 C CA . TRP A 1 94 ? -5.609 1.558 -11.894 1.00 96.81 94 TRP A CA 1
ATOM 723 C C . TRP A 1 94 ? -5.561 2.123 -13.308 1.00 96.81 94 TRP A C 1
ATOM 725 O O . TRP A 1 94 ? -5.041 1.453 -14.199 1.00 96.81 94 TRP A O 1
ATOM 735 N N . THR A 1 95 ? -5.969 3.380 -13.503 1.00 97.50 95 THR A N 1
ATOM 736 C CA . THR A 1 95 ? -5.812 4.067 -14.795 1.00 97.50 95 THR A CA 1
ATOM 737 C C . THR A 1 95 ? -4.347 4.073 -15.245 1.00 97.50 95 THR A C 1
ATOM 739 O O . THR A 1 95 ? -4.041 3.746 -16.394 1.00 97.50 95 THR A O 1
ATOM 742 N N . LEU A 1 96 ? -3.421 4.396 -14.333 1.00 97.00 96 LEU A N 1
ATOM 743 C CA . LEU A 1 96 ? -1.984 4.397 -14.606 1.00 97.00 96 LEU A CA 1
ATOM 744 C C . LEU A 1 96 ? -1.461 2.990 -14.932 1.00 97.00 96 LEU A C 1
ATOM 746 O O . LEU A 1 96 ? -0.734 2.819 -15.914 1.00 97.00 96 LEU A O 1
ATOM 750 N N . VAL A 1 97 ? -1.817 1.991 -14.118 1.00 96.06 97 VAL A N 1
ATOM 751 C CA . VAL A 1 97 ? -1.375 0.598 -14.293 1.00 96.06 97 VAL A CA 1
ATOM 752 C C . VAL A 1 97 ? -1.857 0.036 -15.628 1.00 96.06 97 VAL A C 1
ATOM 754 O O . VAL A 1 97 ? -1.054 -0.533 -16.369 1.00 96.06 97 VAL A O 1
ATOM 757 N N . GLU A 1 98 ? -3.130 0.227 -15.971 1.00 96.00 98 GLU A N 1
ATOM 758 C CA . GLU A 1 98 ? -3.696 -0.246 -17.233 1.00 96.00 98 GLU A CA 1
ATOM 759 C C . GLU A 1 98 ? -3.044 0.426 -18.440 1.00 96.00 98 GLU A C 1
ATOM 761 O O . GLU A 1 98 ? -2.622 -0.262 -19.373 1.00 96.00 98 GLU A O 1
ATOM 766 N N . ALA A 1 99 ? -2.909 1.756 -18.421 1.00 97.00 99 ALA A N 1
ATOM 767 C CA . ALA A 1 99 ? -2.290 2.496 -19.516 1.00 97.00 99 ALA A CA 1
ATOM 768 C C . ALA A 1 99 ? -0.834 2.054 -19.743 1.00 97.00 99 ALA A C 1
ATOM 770 O O . ALA A 1 99 ? -0.423 1.811 -20.882 1.00 97.00 99 ALA A O 1
ATOM 771 N N . ALA A 1 100 ? -0.061 1.889 -18.665 1.00 96.56 100 ALA A N 1
ATOM 772 C CA . ALA A 1 100 ? 1.314 1.404 -18.736 1.00 96.56 100 ALA A CA 1
ATOM 773 C C . ALA A 1 100 ? 1.391 -0.046 -19.239 1.00 96.56 100 ALA A C 1
ATOM 775 O O . ALA A 1 100 ? 2.251 -0.371 -20.065 1.00 96.56 100 ALA A O 1
ATOM 776 N N . TYR A 1 101 ? 0.488 -0.914 -18.773 1.00 95.25 101 TYR A N 1
ATOM 777 C CA . TYR A 1 101 ? 0.426 -2.308 -19.199 1.00 95.25 101 TYR A CA 1
ATOM 778 C C . TYR A 1 101 ? 0.144 -2.423 -20.700 1.00 95.25 101 TYR A C 1
ATOM 780 O O . TYR A 1 101 ? 0.936 -3.057 -21.405 1.00 95.25 101 TYR A O 1
ATOM 788 N N . ARG A 1 102 ? -0.905 -1.747 -21.195 1.00 96.06 102 ARG A N 1
ATOM 789 C CA . ARG A 1 102 ? -1.269 -1.714 -22.624 1.00 96.06 102 ARG A CA 1
ATOM 790 C C . ARG A 1 102 ? -0.132 -1.157 -23.473 1.00 96.06 102 ARG A C 1
ATOM 792 O O . ARG A 1 102 ? 0.265 -1.769 -24.459 1.00 96.06 102 ARG A O 1
ATOM 799 N N . LYS A 1 103 ? 0.488 -0.050 -23.045 1.00 95.94 103 LYS A N 1
ATOM 800 C CA . LYS A 1 103 ? 1.624 0.545 -23.765 1.00 95.94 103 LYS A CA 1
ATOM 801 C C . LYS A 1 103 ? 2.816 -0.410 -23.894 1.00 95.94 103 LYS A C 1
ATOM 803 O O . LYS A 1 103 ? 3.516 -0.356 -24.902 1.00 95.94 103 LYS A O 1
ATOM 808 N N . ARG A 1 104 ? 3.066 -1.251 -22.883 1.00 96.06 104 ARG A N 1
ATOM 809 C CA . ARG A 1 104 ? 4.192 -2.198 -22.859 1.00 96.06 104 ARG A CA 1
ATOM 810 C C . ARG A 1 104 ? 3.934 -3.470 -23.668 1.00 96.06 104 ARG A C 1
ATOM 812 O O . ARG A 1 104 ? 4.887 -4.002 -24.229 1.00 96.06 104 ARG A O 1
ATOM 819 N N . HIS A 1 105 ? 2.701 -3.967 -23.688 1.00 93.88 105 HIS A N 1
ATOM 820 C CA . HIS A 1 105 ? 2.381 -5.276 -24.276 1.00 93.88 105 HIS A CA 1
ATOM 821 C C . HIS A 1 105 ? 1.654 -5.175 -25.623 1.00 93.88 105 HIS A C 1
ATOM 823 O O . HIS A 1 105 ? 1.524 -6.190 -26.298 1.00 93.88 105 HIS A O 1
ATOM 829 N N . GLY A 1 106 ? 1.269 -3.962 -26.039 1.00 77.44 106 GLY A N 1
ATOM 830 C CA . GLY A 1 106 ? 0.431 -3.730 -27.210 1.00 77.44 106 GLY A CA 1
ATOM 831 C C . GLY A 1 106 ? -1.011 -4.156 -26.942 1.00 77.44 106 GLY A C 1
ATOM 832 O O . GLY A 1 106 ? -1.260 -5.139 -26.244 1.00 77.44 106 GLY A O 1
ATOM 833 N N . ASP A 1 107 ? -1.968 -3.420 -27.498 1.00 66.75 107 ASP A N 1
ATOM 834 C CA . ASP A 1 107 ? -3.260 -4.032 -27.789 1.00 66.75 107 ASP A CA 1
ATOM 835 C C . ASP A 1 107 ? -2.975 -5.024 -28.930 1.00 66.75 107 ASP A C 1
ATOM 837 O O . ASP A 1 107 ? -2.366 -4.632 -29.929 1.00 66.75 107 ASP A O 1
ATOM 841 N N . GLY A 1 108 ? -3.270 -6.311 -28.725 1.00 56.62 108 GLY A N 1
ATOM 842 C CA . GLY A 1 108 ? -3.121 -7.332 -29.769 1.00 56.62 108 GLY A CA 1
ATOM 843 C C . GLY A 1 108 ? -3.873 -6.976 -31.046 1.00 56.62 108 GLY A C 1
ATOM 844 O O . GLY A 1 108 ? -4.934 -6.320 -30.940 1.00 56.62 108 GLY A O 1
#

Sequence (108 aa):
MMGAALFAAYQRAVRRGDPFDLEEIDALVEKADGRCQITGIPFSDAVVGECRTRPWVPTVDRIDATKGYVKGNMRLVCWAANLALADWGDEVFWTLVEAAYRKRHGDG

Foldseek 3Di:
DLVVQLVVLVVVCVVVVADADPVLSVVQVVVCVQAAPPPRHGADQDDDPPDPDRQRHKHKAFQQPVHGNDPPRIHIHGNVLNVLCPNPHDVSSVVVVVVVVCVVPPPD

Organism: NCBI:txid257708

Radius of gyration: 14.71 Å; chains: 1; bounding box: 34×27×46 Å